Protein 4RUV (pdb70)

Organism: Staphylococcus aureus (strain NCTC 8325 / PS 47) (NCBI:txid93061)

Structure (mmCIF, N/CA/C/O backbone):
data_4RUV
#
_entry.id   4RUV
#
_cell.length_a   31.376
_cell.length_b   31.376
_cell.length_c   94.804
_cell.angle_alpha   90.00
_cell.angle_beta   90.00
_cell.angle_gamma   90.00
#
_symmetry.space_group_name_H-M   'P 41'
#
loop_
_entity.id
_entity.type
_entity.pdbx_description
1 polymer Thioredoxin
2 water water
#
loop_
_atom_site.group_PDB
_atom_site.id
_atom_site.type_symbol
_atom_site.label_atom_id
_atom_site.label_alt_id
_atom_site.label_comp_id
_atom_site.label_asym_id
_atom_site.label_entity_id
_atom_site.label_seq_id
_atom_site.pdbx_PDB_ins_code
_atom_site.Cartn_x
_atom_site.Cartn_y
_atom_site.Cartn_z
_atom_site.occupancy
_atom_site.B_iso_or_equiv
_atom_site.auth_seq_id
_atom_site.auth_comp_id
_atom_site.auth_asym_id
_atom_site.auth_atom_id
_atom_site.pdbx_PDB_model_num
ATOM 1 N N . MET A 1 9 ? 45.746 27.281 -9.242 1.00 29.26 1 MET A N 1
ATOM 2 C CA . MET A 1 9 ? 44.499 27.719 -8.564 1.00 26.12 1 MET A CA 1
ATOM 3 C C . MET A 1 9 ? 43.714 28.674 -9.472 1.00 25.44 1 MET A C 1
ATOM 4 O O . MET A 1 9 ? 44.097 29.837 -9.645 1.00 27.67 1 MET A O 1
ATOM 9 N N . GLN A 1 10 ? 42.600 28.207 -9.999 1.00 20.22 2 GLN A N 1
ATOM 10 C CA . GLN A 1 10 ? 41.742 29.038 -10.794 1.00 18.48 2 GLN A CA 1
ATOM 11 C C . GLN A 1 10 ? 40.929 30.017 -9.946 1.00 18.68 2 GLN A C 1
ATOM 12 O O . GLN A 1 10 ? 40.448 29.707 -8.845 1.00 15.59 2 GLN A O 1
ATOM 14 N N . SER A 1 11 ? 40.820 31.235 -10.459 1.00 16.14 3 SER A N 1
ATOM 15 C CA . SER A 1 11 ? 40.071 32.277 -9.827 1.00 16.89 3 SER A CA 1
ATOM 16 C C . SER A 1 11 ? 38.579 32.108 -10.075 1.00 15.72 3 SER A C 1
ATOM 17 O O . SER A 1 11 ? 38.159 31.871 -11.170 1.00 16.86 3 SER A O 1
ATOM 20 N N . ILE A 1 12 ? 37.785 32.146 -9.031 1.00 14.87 4 ILE A N 1
ATOM 21 C CA . ILE A 1 12 ? 36.321 32.150 -9.141 1.00 16.13 4 ILE A CA 1
ATOM 22 C C . ILE A 1 12 ? 35.843 33.622 -9.263 1.00 18.36 4 ILE A C 1
ATOM 23 O O . ILE A 1 12 ? 36.144 34.444 -8.387 1.00 17.37 4 ILE A O 1
ATOM 28 N N . LYS A 1 13 ? 35.096 33.986 -10.308 1.00 18.86 5 LYS A N 1
ATOM 29 C CA . LYS A 1 13 ? 34.782 35.407 -10.442 1.00 19.16 5 LYS A CA 1
ATOM 30 C C . LYS A 1 13 ? 33.325 35.751 -10.267 1.00 18.90 5 LYS A C 1
ATOM 31 O O . LYS A 1 13 ? 32.931 36.852 -10.620 1.00 20.59 5 LYS A O 1
ATOM 37 N N . SER A 1 14 ? 32.505 34.876 -9.700 1.00 15.97 6 SER A N 1
ATOM 38 C CA . SER A 1 14 ? 31.144 35.275 -9.435 1.00 16.87 6 SER A CA 1
ATOM 39 C C . SER A 1 14 ? 30.520 34.400 -8.369 1.00 15.18 6 SER A C 1
ATOM 40 O O . SER A 1 14 ? 31.038 33.365 -8.097 1.00 15.01 6 SER A O 1
ATOM 43 N N . ASN A 1 15 ? 29.410 34.830 -7.790 1.00 18.01 7 ASN A N 1
ATOM 44 C CA . ASN A 1 15 ? 28.648 34.004 -6.856 1.00 18.53 7 ASN A CA 1
ATOM 45 C C . ASN A 1 15 ? 28.139 32.728 -7.532 1.00 18.29 7 ASN A C 1
ATOM 46 O O . ASN A 1 15 ? 28.241 31.678 -6.954 1.00 17.12 7 ASN A O 1
ATOM 51 N N . GLU A 1 16 ? 27.597 32.802 -8.761 1.00 17.64 8 GLU A N 1
ATOM 52 C CA . GLU A 1 16 ? 27.139 31.595 -9.448 1.00 15.99 8 GLU A CA 1
ATOM 53 C C . GLU A 1 16 ? 28.250 30.594 -9.680 1.00 15.76 8 GLU A C 1
ATOM 54 O O . GLU A 1 16 ? 28.050 29.397 -9.558 1.00 16.33 8 GLU A O 1
ATOM 56 N N . SER A 1 17 ? 29.425 31.075 -10.059 1.00 15.05 9 SER A N 1
ATOM 57 C CA . SER A 1 17 ? 30.572 30.191 -10.269 1.00 14.40 9 SER A CA 1
ATOM 58 C C . SER A 1 17 ? 30.988 29.500 -8.949 1.00 14.21 9 SER A C 1
ATOM 59 O O . SER A 1 17 ? 31.220 28.259 -8.867 1.00 14.64 9 SER A O 1
ATOM 62 N N . PHE A 1 18 ? 31.028 30.273 -7.892 1.00 15.33 10 PHE A N 1
ATOM 63 C CA . PHE A 1 18 ? 31.260 29.693 -6.595 1.00 16.07 10 PHE A CA 1
ATOM 64 C C . PHE A 1 18 ? 30.305 28.527 -6.227 1.00 16.59 10 PHE A C 1
ATOM 65 O O . PHE A 1 18 ? 30.747 27.407 -5.928 1.00 15.30 10 PHE A O 1
ATOM 73 N N . LYS A 1 19 ? 29.005 28.796 -6.205 1.00 18.54 11 LYS A N 1
ATOM 74 C CA . LYS A 1 19 ? 27.971 27.712 -6.072 1.00 20.22 11 LYS A CA 1
ATOM 75 C C . LYS A 1 19 ? 28.220 26.490 -6.908 1.00 20.32 11 LYS A C 1
ATOM 76 O O . LYS A 1 19 ? 28.150 25.336 -6.442 1.00 22.56 11 LYS A O 1
ATOM 82 N N . SER A 1 20 ? 28.526 26.728 -8.177 1.00 19.11 12 SER A N 1
ATOM 83 C CA . SER A 1 20 ? 28.770 25.672 -9.102 1.00 17.14 12 SER A CA 1
ATOM 84 C C . SER A 1 20 ? 29.974 24.754 -8.765 1.00 17.99 12 SER A C 1
ATOM 85 O O . SER A 1 20 ? 29.886 23.531 -8.873 1.00 17.51 12 SER A O 1
ATOM 88 N N . VAL A 1 21 ? 31.116 25.300 -8.388 1.00 16.69 13 VAL A N 1
ATOM 89 C CA . VAL A 1 21 ? 32.233 24.432 -8.218 1.00 17.27 13 VAL A CA 1
ATOM 90 C C . VAL A 1 21 ? 32.169 23.774 -6.831 1.00 18.32 13 VAL A C 1
ATOM 91 O O . VAL A 1 21 ? 32.711 22.681 -6.655 1.00 16.94 13 VAL A O 1
ATOM 95 N N . ILE A 1 22 ? 31.562 24.439 -5.850 1.00 18.89 14 ILE A N 1
ATOM 96 C CA . ILE A 1 22 ? 31.447 23.802 -4.517 1.00 21.31 14 ILE A CA 1
ATOM 97 C C . ILE A 1 22 ? 30.452 22.634 -4.468 1.00 21.52 14 ILE A C 1
ATOM 98 O O . ILE A 1 22 ? 30.546 21.782 -3.570 1.00 21.15 14 ILE A O 1
ATOM 103 N N . ASN A 1 23 ? 29.509 22.570 -5.415 1.00 23.90 15 ASN A N 1
ATOM 104 C CA . ASN A 1 23 ? 28.604 21.423 -5.507 1.00 23.81 15 ASN A CA 1
ATOM 105 C C . ASN A 1 23 ? 29.217 20.298 -6.303 1.00 26.20 15 ASN A C 1
ATOM 106 O O . ASN A 1 23 ? 28.608 19.714 -7.201 1.00 27.07 15 ASN A O 1
ATOM 111 N N . SER A 1 24 ? 30.457 20.006 -5.970 1.00 28.26 16 SER A N 1
ATOM 112 C CA . SER A 1 24 ? 31.190 18.925 -6.570 1.00 29.55 16 SER A CA 1
ATOM 113 C C . SER A 1 24 ? 31.056 17.735 -5.639 1.00 30.28 16 SER A C 1
ATOM 114 O O . SER A 1 24 ? 31.132 17.864 -4.423 1.00 29.43 16 SER A O 1
ATOM 117 N N . ASP A 1 25 ? 30.843 16.572 -6.236 1.00 31.61 17 ASP A N 1
ATOM 118 C CA . ASP A 1 25 ? 30.939 15.301 -5.564 1.00 33.65 17 ASP A CA 1
ATOM 119 C C . ASP A 1 25 ? 32.302 15.051 -4.890 1.00 32.45 17 ASP A C 1
ATOM 120 O O . ASP A 1 25 ? 32.374 14.495 -3.792 1.00 31.88 17 ASP A O 1
ATOM 125 N N . THR A 1 26 ? 33.387 15.477 -5.546 1.00 28.91 18 THR A N 1
ATOM 126 C CA . THR A 1 26 ? 34.733 15.348 -5.006 1.00 27.68 18 THR A CA 1
ATOM 127 C C . THR A 1 26 ? 35.087 16.673 -4.321 1.00 24.00 18 THR A C 1
ATOM 128 O O . THR A 1 26 ? 34.672 17.722 -4.8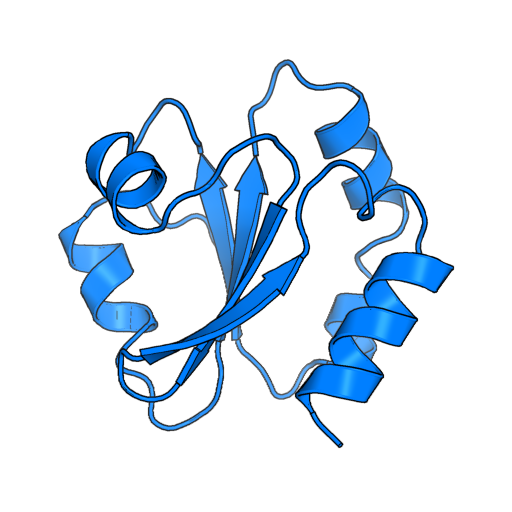10 1.00 23.53 18 THR A O 1
ATOM 132 N N . PRO A 1 27 ? 35.834 16.627 -3.194 1.00 19.71 19 PRO A N 1
ATOM 133 C CA . PRO A 1 27 ? 36.174 17.860 -2.481 1.00 17.62 19 PRO A CA 1
ATOM 134 C C . PRO A 1 27 ? 36.952 18.936 -3.285 1.00 15.94 19 PRO A C 1
ATOM 135 O O . PRO A 1 27 ? 37.721 18.674 -4.271 1.00 13.72 19 PRO A O 1
ATOM 139 N N . VAL A 1 28 ? 36.703 20.169 -2.861 1.00 15.07 20 VAL A N 1
ATOM 140 C CA . VAL A 1 28 ? 37.181 21.368 -3.491 1.00 14.74 20 VAL A CA 1
ATOM 141 C C . VAL A 1 28 ? 37.801 22.296 -2.415 1.00 13.20 20 VAL A C 1
ATOM 142 O O . VAL A 1 28 ? 37.230 22.451 -1.341 1.00 12.16 20 VAL A O 1
ATOM 146 N N . ILE A 1 29 ? 38.979 22.849 -2.706 1.00 12.16 21 ILE A N 1
ATOM 147 C CA . ILE A 1 29 ? 39.718 23.658 -1.769 1.00 11.63 21 ILE A CA 1
ATOM 148 C C . ILE A 1 29 ? 39.822 25.092 -2.269 1.00 12.13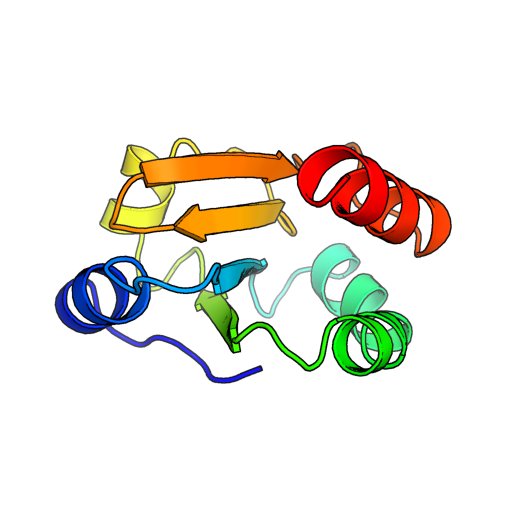 21 ILE A C 1
ATOM 149 O O . ILE A 1 29 ? 40.273 25.336 -3.379 1.00 12.47 21 ILE A O 1
ATOM 154 N N . VAL A 1 30 ? 39.357 26.046 -1.474 1.00 11.68 22 VAL A N 1
ATOM 155 C CA . VAL A 1 30 ? 39.298 27.452 -1.901 1.00 12.31 22 VAL A CA 1
ATOM 156 C C . VAL A 1 30 ? 40.082 28.321 -0.935 1.00 12.02 22 VAL A C 1
ATOM 157 O O . VAL A 1 30 ? 39.838 28.300 0.259 1.00 11.30 22 VAL A O 1
ATOM 161 N N . LYS A 1 31 ? 41.023 29.077 -1.493 1.00 12.90 23 LYS A N 1
ATOM 162 C CA . LYS A 1 31 ? 41.809 30.071 -0.839 1.00 12.64 23 LYS A CA 1
ATOM 163 C C . LYS A 1 31 ? 41.132 31.400 -0.952 1.00 13.81 23 LYS A C 1
ATOM 164 O O . LYS A 1 31 ? 40.861 31.865 -2.061 1.00 14.45 23 LYS A O 1
ATOM 170 N N . PHE A 1 32 ? 40.805 32.008 0.188 1.00 14.03 24 PHE A N 1
ATOM 171 C CA . PHE A 1 32 ? 40.256 33.379 0.141 1.00 14.33 24 PHE A CA 1
ATOM 172 C C . PHE A 1 32 ? 41.434 34.321 0.366 1.00 14.17 24 PHE A C 1
ATOM 173 O O . PHE A 1 32 ? 42.160 34.138 1.311 1.00 14.28 24 PHE A O 1
ATOM 181 N N . GLU A 1 33 ? 41.574 35.336 -0.486 1.00 15.03 25 GLU A N 1
ATOM 182 C CA . GLU A 1 33 ? 42.726 36.187 -0.456 1.00 16.02 25 GLU A CA 1
ATOM 183 C C . GLU A 1 33 ? 42.457 37.597 -0.975 1.00 16.48 25 GLU A C 1
ATOM 184 O O . GLU A 1 33 ? 41.371 37.916 -1.430 1.00 16.65 25 GLU A O 1
ATOM 190 N N . ALA A 1 34 ? 43.472 38.433 -0.893 1.00 18.09 26 ALA A N 1
ATOM 191 C CA . ALA A 1 34 ? 43.415 39.750 -1.540 1.00 17.82 26 ALA A CA 1
ATOM 192 C C . ALA A 1 34 ? 44.818 40.153 -1.974 1.00 18.12 26 ALA A C 1
ATOM 193 O O . ALA A 1 34 ? 45.806 39.724 -1.366 1.00 15.20 26 ALA A O 1
ATOM 195 N N . GLY A 1 35 ? 44.884 40.909 -3.067 1.00 18.44 27 GLY A N 1
ATOM 196 C CA . GLY A 1 35 ? 46.163 41.310 -3.680 1.00 19.58 27 GLY A CA 1
ATOM 197 C C . GLY A 1 35 ? 47.094 42.141 -2.833 1.00 20.75 27 GLY A C 1
ATOM 198 O O . GLY A 1 35 ? 48.316 42.039 -2.990 1.00 21.86 27 GLY A O 1
ATOM 199 N N . TRP A 1 36 ? 46.560 42.902 -1.867 1.00 20.73 28 TRP A N 1
ATOM 200 C CA . TRP A 1 36 ? 47.421 43.784 -1.034 1.00 19.65 28 TRP A CA 1
ATOM 201 C C . TRP A 1 36 ? 48.146 42.996 0.084 1.00 18.97 28 TRP A C 1
ATOM 202 O O . TRP A 1 36 ? 49.151 43.467 0.658 1.00 17.15 28 TRP A O 1
ATOM 213 N N . CYS A 1 37 ? 47.647 41.796 0.375 1.00 17.01 29 CYS A N 1
ATOM 214 C CA . CYS A 1 37 ? 48.001 41.127 1.615 1.00 16.31 29 CYS A CA 1
ATOM 215 C C . CYS A 1 37 ? 49.318 40.372 1.601 1.00 17.47 29 CYS A C 1
ATOM 216 O O . CYS A 1 37 ? 49.467 39.356 0.891 1.00 19.06 29 CYS A O 1
ATOM 219 N N . PRO A 1 38 ? 50.274 40.816 2.426 1.00 18.92 30 PRO A N 1
ATOM 220 C CA . PRO A 1 38 ? 51.562 40.141 2.428 1.00 19.48 30 PRO A CA 1
ATOM 221 C C . PRO A 1 38 ? 51.459 38.706 3.000 1.00 20.04 30 PRO A C 1
ATOM 222 O O . PRO A 1 38 ? 52.318 37.914 2.678 1.00 18.21 30 PRO A O 1
ATOM 226 N N . ASP A 1 39 ? 50.460 38.384 3.853 1.00 17.36 31 ASP A N 1
ATOM 227 C CA . ASP A 1 39 ? 50.290 36.994 4.278 1.00 18.40 31 ASP A CA 1
ATOM 228 C C . ASP A 1 39 ? 49.766 36.133 3.121 1.00 17.03 31 ASP A C 1
ATOM 229 O O . ASP A 1 39 ? 50.206 35.012 2.945 1.00 16.00 31 ASP A O 1
ATOM 234 N N . CYS A 1 40 ? 48.808 36.642 2.355 1.00 15.92 32 CYS A N 1
ATOM 235 C CA . CYS A 1 40 ? 48.353 35.976 1.120 1.00 14.03 32 CYS A CA 1
ATOM 236 C C . CYS A 1 40 ? 49.482 35.748 0.123 1.00 14.84 32 CYS A C 1
ATOM 237 O O . CYS A 1 40 ? 49.610 34.681 -0.458 1.00 13.44 32 CYS A O 1
ATOM 240 N N . ARG A 1 41 ? 50.304 36.749 -0.095 1.00 15.45 33 ARG A N 1
ATOM 241 C CA . ARG A 1 41 ? 51.538 36.604 -0.915 1.00 17.41 33 ARG A CA 1
ATOM 242 C C . ARG A 1 41 ? 52.508 35.530 -0.353 1.00 17.27 33 ARG A C 1
ATOM 243 O O . ARG A 1 41 ? 53.033 34.671 -1.089 1.00 15.92 33 ARG A O 1
ATOM 246 N N . ALA A 1 42 ? 52.702 35.528 0.971 1.00 17.17 34 ALA A N 1
ATOM 247 C CA . ALA A 1 42 ? 53.584 34.520 1.616 1.00 16.08 34 ALA A CA 1
ATOM 248 C C . ALA A 1 42 ? 53.135 33.106 1.263 1.00 15.74 34 ALA A C 1
ATOM 249 O O . ALA A 1 42 ? 53.944 32.281 0.804 1.00 16.45 34 ALA A O 1
ATOM 251 N N . MET A 1 43 ? 51.828 32.855 1.434 1.00 15.18 35 MET A N 1
ATOM 252 C CA . MET A 1 43 ? 51.276 31.551 1.250 1.00 15.82 35 MET A CA 1
ATOM 253 C C . MET A 1 43 ? 51.588 31.082 -0.157 1.00 16.26 35 MET A C 1
ATOM 254 O O . MET A 1 43 ? 51.798 29.918 -0.397 1.00 15.82 35 MET A O 1
ATOM 259 N N . ASP A 1 44 ? 51.587 31.991 -1.109 1.00 18.73 36 ASP A N 1
ATOM 260 C CA . ASP A 1 44 ? 51.801 31.571 -2.509 1.00 19.70 36 ASP A CA 1
ATOM 261 C C . ASP A 1 44 ? 53.215 31.137 -2.746 1.00 19.02 36 ASP A C 1
ATOM 262 O O . ASP A 1 44 ? 53.458 30.374 -3.649 1.00 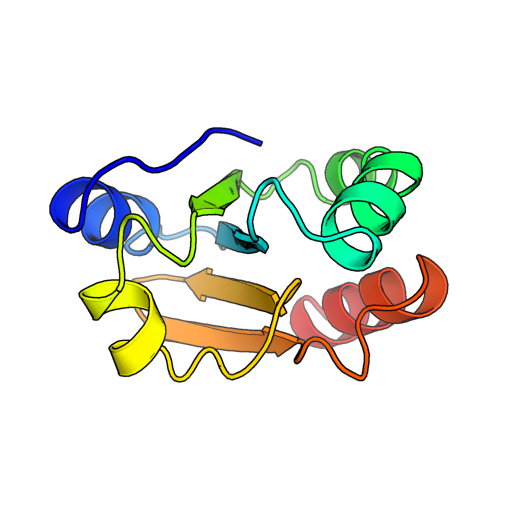21.13 36 ASP A O 1
ATOM 267 N N . LEU A 1 45 ? 54.152 31.573 -1.919 1.00 18.35 37 LEU A N 1
ATOM 268 C CA . LEU A 1 45 ? 55.523 31.076 -2.064 1.00 18.60 37 LEU A CA 1
ATOM 269 C C . LEU A 1 45 ? 55.679 29.623 -1.646 1.00 18.68 37 LEU A C 1
ATOM 270 O O . LEU A 1 45 ? 56.685 29.000 -1.976 1.00 22.41 37 LEU A O 1
ATOM 275 N N . TRP A 1 46 ? 54.784 29.091 -0.831 1.00 15.73 38 TRP A N 1
ATOM 276 C CA . TRP A 1 46 ? 54.995 27.718 -0.393 1.00 16.28 38 TRP A CA 1
ATOM 277 C C . TRP A 1 46 ? 53.859 26.799 -0.664 1.00 16.94 38 TRP A C 1
ATOM 278 O O . TRP A 1 46 ? 53.987 25.620 -0.345 1.00 16.75 38 TRP A O 1
ATOM 289 N N . ILE A 1 47 ? 52.754 27.288 -1.261 1.00 16.75 39 ILE A N 1
ATOM 290 C CA . ILE A 1 47 ? 51.560 26.437 -1.358 1.00 16.72 39 ILE A CA 1
ATOM 291 C C . ILE A 1 47 ? 51.618 25.441 -2.497 1.00 16.37 39 ILE A C 1
ATOM 292 O O . ILE A 1 47 ? 50.955 24.425 -2.417 1.00 16.14 39 ILE A O 1
ATOM 297 N N . ASP A 1 48 ? 52.427 25.696 -3.532 1.00 16.28 40 ASP A N 1
ATOM 298 C CA A ASP A 1 48 ? 52.378 24.881 -4.763 0.50 16.00 40 ASP A CA 1
ATOM 299 C CA B ASP A 1 48 ? 52.447 24.919 -4.759 0.50 17.84 40 ASP A CA 1
ATOM 300 C C . ASP A 1 48 ? 52.704 23.406 -4.526 1.00 16.84 40 ASP A C 1
ATOM 301 O O . ASP A 1 48 ? 52.066 22.565 -5.090 1.00 16.35 40 ASP A O 1
ATOM 310 N N . PRO A 1 49 ? 53.668 23.077 -3.676 1.00 18.11 41 PRO A N 1
ATOM 311 C CA . PRO A 1 49 ? 53.853 21.634 -3.440 1.00 17.49 41 PRO A CA 1
ATOM 312 C C . PRO A 1 49 ? 52.692 20.946 -2.762 1.00 15.71 41 PRO A C 1
ATOM 313 O O . PRO A 1 49 ? 52.508 19.725 -2.920 1.00 16.34 41 PRO A O 1
ATOM 317 N N . ILE A 1 50 ? 51.958 21.695 -1.951 1.00 15.11 42 ILE A N 1
ATOM 318 C CA . ILE A 1 50 ? 50.817 21.168 -1.180 1.00 14.74 42 ILE A CA 1
ATOM 319 C C . ILE A 1 50 ? 49.716 20.950 -2.182 1.00 14.75 42 ILE A C 1
ATOM 320 O O . ILE A 1 50 ? 49.081 19.926 -2.229 1.00 14.29 42 ILE A O 1
ATOM 325 N N . VAL A 1 51 ? 49.529 21.904 -3.070 1.00 15.37 43 VAL A N 1
ATOM 326 C CA . VAL A 1 51 ? 48.560 21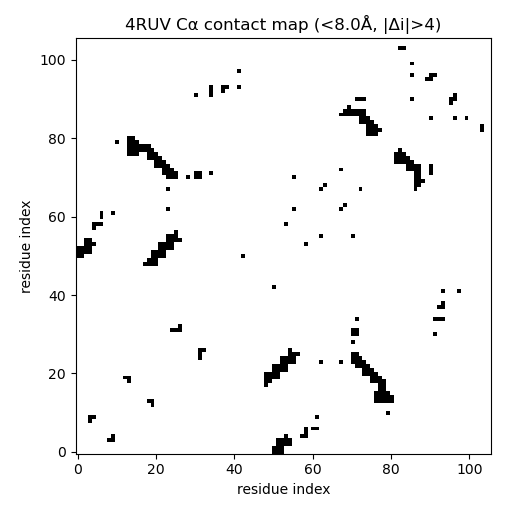.713 -4.155 1.00 15.95 43 VAL A CA 1
ATOM 327 C C . VAL A 1 51 ? 48.877 20.455 -4.924 1.00 16.45 43 VAL A C 1
ATOM 328 O O . VAL A 1 51 ? 47.984 19.722 -5.287 1.00 15.39 43 VAL A O 1
ATOM 332 N N . GLU A 1 52 ? 50.157 20.191 -5.177 1.00 18.14 44 GLU A N 1
ATOM 333 C CA . GLU A 1 52 ? 50.538 19.018 -5.996 1.00 18.39 44 GLU A CA 1
ATOM 334 C C . GLU A 1 52 ? 50.255 17.693 -5.241 1.00 18.59 44 GLU A C 1
ATOM 335 O O . GLU A 1 52 ? 49.654 16.757 -5.793 1.00 18.68 44 GLU A O 1
ATOM 341 N N . GLN A 1 53 ? 50.634 17.629 -3.973 1.00 17.00 45 GLN A N 1
ATOM 342 C CA . GLN A 1 53 ? 50.298 16.490 -3.182 1.00 17.03 45 GLN A CA 1
ATOM 343 C C . GLN A 1 53 ? 48.766 16.262 -3.157 1.00 15.94 45 GLN A C 1
ATOM 344 O O . GLN A 1 53 ? 48.296 15.147 -3.213 1.00 14.92 45 GLN A O 1
ATOM 350 N N . TYR A 1 54 ? 48.007 17.343 -3.087 1.00 15.03 46 TYR A N 1
ATOM 351 C CA . TYR A 1 54 ? 46.544 17.308 -3.069 1.00 16.65 46 TYR A CA 1
ATOM 352 C C . TYR A 1 54 ? 45.897 17.546 -4.427 1.00 18.20 46 TYR A C 1
ATOM 353 O O . TYR A 1 54 ? 44.805 18.071 -4.526 1.00 20.17 46 TYR A O 1
ATOM 362 N N . ASN A 1 55 ? 46.575 17.041 -5.444 1.00 19.34 47 ASN A N 1
ATOM 363 C CA . ASN A 1 55 ? 46.209 17.107 -6.851 1.00 21.77 47 ASN A CA 1
ATOM 364 C C . ASN A 1 55 ? 44.903 16.590 -7.292 1.00 20.72 47 ASN A C 1
ATOM 365 O O . ASN A 1 55 ? 44.378 16.971 -8.340 1.00 19.90 47 ASN A O 1
ATOM 370 N N . ASP A 1 56 ? 44.441 15.617 -6.555 1.00 21.31 48 ASP A N 1
ATOM 371 C CA . ASP A 1 56 ? 43.200 14.979 -6.861 1.00 22.05 48 ASP A CA 1
ATOM 372 C C . ASP A 1 56 ? 42.012 15.889 -6.589 1.00 21.33 48 ASP A C 1
ATOM 373 O O . ASP A 1 56 ? 40.907 15.618 -7.088 1.00 24.22 48 ASP A O 1
ATOM 378 N N . TYR A 1 57 ? 42.227 16.941 -5.820 1.00 17.64 49 TYR A N 1
ATOM 379 C CA . TYR A 1 57 ? 41.214 17.912 -5.483 1.00 18.17 49 TYR A CA 1
ATOM 380 C C . TYR A 1 57 ? 41.377 19.185 -6.311 1.00 16.85 49 TYR A C 1
ATOM 381 O O . TYR A 1 57 ? 42.482 19.594 -6.664 1.00 15.55 49 TYR A O 1
ATOM 390 N N . GLN A 1 58 ? 40.252 19.790 -6.607 1.00 15.34 50 GLN A N 1
ATOM 391 C CA . GLN A 1 58 ? 40.212 21.054 -7.296 1.00 15.44 50 GLN A CA 1
ATOM 392 C C . GLN A 1 58 ? 40.541 22.235 -6.358 1.00 14.17 50 GLN A C 1
ATOM 393 O O . GLN A 1 58 ? 39.890 22.419 -5.326 1.00 14.21 50 GLN A O 1
ATOM 396 N N . TRP A 1 59 ? 41.456 23.094 -6.774 1.00 13.10 51 TRP A N 1
ATOM 397 C CA . TRP A 1 59 ? 41.807 24.268 -6.002 1.00 12.61 51 TRP A CA 1
ATOM 398 C C . TRP A 1 59 ? 41.414 25.517 -6.736 1.00 12.98 51 TRP A C 1
ATOM 399 O O . TRP A 1 59 ? 41.652 25.667 -7.969 1.00 11.18 51 TRP A O 1
ATOM 410 N N . TYR A 1 60 ? 40.845 26.427 -5.965 1.00 12.84 52 TYR A N 1
ATOM 411 C CA . TYR A 1 60 ? 40.399 27.728 -6.487 1.00 12.68 52 TYR A CA 1
ATOM 412 C C . TYR A 1 60 ? 40.817 28.842 -5.613 1.00 11.86 52 TYR A C 1
ATOM 413 O O . TYR A 1 60 ? 41.166 28.633 -4.457 1.00 11.35 52 TYR A O 1
ATOM 422 N N . THR A 1 61 ? 40.739 30.071 -6.123 1.00 12.19 53 THR A N 1
ATOM 423 C CA . THR A 1 61 ? 40.894 31.260 -5.272 1.00 14.58 53 THR A CA 1
ATOM 424 C C . THR A 1 61 ? 39.642 32.118 -5.360 1.00 14.54 53 THR A C 1
ATOM 425 O O . THR A 1 61 ? 38.971 32.199 -6.437 1.00 13.48 53 THR A O 1
ATOM 429 N N . VAL A 1 62 ? 39.346 32.795 -4.251 1.00 15.09 54 VAL A N 1
ATOM 430 C CA . VAL A 1 62 ? 38.316 33.832 -4.243 1.00 14.56 54 VAL A CA 1
ATOM 431 C C . VAL A 1 62 ? 38.931 35.147 -3.735 1.00 15.73 54 VAL A C 1
ATOM 432 O O . VAL A 1 62 ? 39.556 35.185 -2.693 1.00 15.69 54 VAL A O 1
ATOM 436 N N . ASN A 1 63 ? 38.755 36.228 -4.481 1.00 14.50 55 ASN A N 1
ATOM 437 C CA . ASN A 1 63 ? 39.121 37.527 -3.972 1.00 15.84 55 ASN A CA 1
ATOM 438 C C . ASN A 1 63 ? 38.069 38.022 -3.005 1.00 15.64 55 ASN A C 1
ATOM 439 O O . ASN A 1 63 ? 36.860 38.170 -3.344 1.00 15.62 55 ASN A O 1
ATOM 444 N N . ARG A 1 64 ? 38.524 38.237 -1.785 1.00 16.07 56 ARG A N 1
ATOM 445 C CA . ARG A 1 64 ? 37.667 38.573 -0.660 1.00 19.14 56 ARG A CA 1
ATOM 446 C C . ARG A 1 64 ? 36.849 39.845 -0.869 1.00 19.04 56 ARG A C 1
ATOM 447 O O . ARG A 1 64 ? 35.693 39.934 -0.414 1.00 18.76 56 ARG A O 1
ATOM 455 N N . ASP A 1 65 ? 37.439 40.833 -1.552 1.00 18.49 57 ASP A N 1
ATOM 456 C CA . ASP A 1 65 ? 36.708 42.100 -1.855 1.00 19.82 57 ASP A CA 1
ATOM 457 C C . ASP A 1 65 ? 35.745 42.061 -3.059 1.00 20.56 57 ASP A C 1
ATOM 458 O O . ASP A 1 65 ? 34.771 42.771 -3.108 1.00 21.78 57 ASP A O 1
ATOM 463 N N . GLU A 1 66 ? 35.982 41.106 -3.939 1.00 21.15 58 GLU A N 1
ATOM 464 C CA . GLU A 1 66 ? 35.238 40.863 -5.146 1.00 21.55 58 GLU A CA 1
ATOM 465 C C . GLU A 1 66 ? 33.946 40.059 -4.903 1.00 21.57 58 GLU A C 1
ATOM 466 O O . GLU A 1 66 ? 32.921 40.356 -5.485 1.00 19.48 58 GLU A O 1
ATOM 472 N N . LEU A 1 67 ? 33.980 39.055 -4.026 1.00 17.79 59 LEU A N 1
ATOM 473 C CA . LEU A 1 67 ? 32.771 38.298 -3.696 1.00 18.55 59 LEU A CA 1
ATOM 474 C C . LEU A 1 67 ? 32.435 38.388 -2.225 1.00 18.55 59 LEU A C 1
ATOM 475 O O . LEU A 1 67 ? 32.475 37.395 -1.515 1.00 14.54 59 LEU A O 1
ATOM 480 N N . GLU A 1 68 ? 32.074 39.582 -1.756 1.00 20.63 60 GLU A N 1
ATOM 481 C CA . GLU A 1 68 ? 31.765 39.733 -0.336 1.00 22.12 60 GLU A CA 1
ATOM 482 C C . GLU A 1 68 ? 30.656 38.835 0.174 1.00 22.59 60 GLU A C 1
ATOM 483 O O . GLU A 1 68 ? 30.719 38.405 1.336 1.00 20.18 60 GLU A O 1
ATOM 489 N N . ASP A 1 69 ? 29.612 38.644 -0.639 1.00 22.97 61 ASP A N 1
ATOM 490 C CA . ASP A 1 69 ? 28.464 37.818 -0.274 1.00 24.81 61 ASP A CA 1
ATOM 491 C C . ASP A 1 69 ? 28.940 36.424 0.102 1.00 21.10 61 ASP A C 1
ATOM 492 O O . ASP A 1 69 ? 28.534 35.891 1.089 1.00 22.18 61 ASP A O 1
ATOM 497 N N . VAL A 1 70 ? 29.756 35.831 -0.749 1.00 19.01 62 VAL A N 1
ATOM 498 C CA . VAL A 1 70 ? 30.380 34.525 -0.478 1.00 18.13 62 VAL A CA 1
ATOM 499 C C . VAL A 1 70 ? 31.197 34.546 0.843 1.00 18.14 62 VAL A C 1
ATOM 500 O O . VAL A 1 70 ? 31.186 33.580 1.638 1.00 16.81 62 VAL A O 1
ATOM 504 N N . VAL A 1 71 ? 31.981 35.607 1.004 1.00 18.24 63 VAL A N 1
ATOM 505 C CA . VAL A 1 71 ? 32.920 35.750 2.117 1.00 17.68 63 VAL A CA 1
ATOM 506 C C . VAL A 1 71 ? 32.077 35.741 3.375 1.00 18.54 63 VAL A C 1
ATOM 507 O O . VAL A 1 71 ? 32.359 34.985 4.304 1.00 17.31 63 VAL A O 1
ATOM 511 N N . VAL A 1 72 ? 31.010 36.543 3.408 1.00 17.33 64 VAL A N 1
ATOM 512 C CA . VAL A 1 72 ? 30.359 36.741 4.685 1.00 18.42 64 VAL A CA 1
ATOM 513 C C . VAL A 1 72 ? 29.526 35.506 5.038 1.00 16.87 64 VAL A C 1
ATOM 514 O O . VAL A 1 72 ? 29.515 35.052 6.180 1.00 14.40 64 VAL A O 1
ATOM 518 N N . GLU A 1 73 ? 28.908 34.925 4.0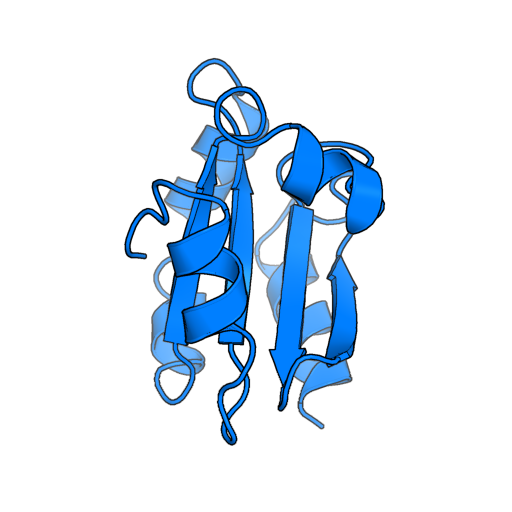25 1.00 18.08 65 GLU A N 1
ATOM 519 C CA . GLU A 1 73 ? 28.079 33.792 4.236 1.00 19.76 65 GLU A CA 1
ATOM 520 C C . GLU A 1 73 ? 28.859 32.499 4.535 1.00 18.82 65 GLU A C 1
ATOM 521 O O . GLU A 1 73 ? 28.343 31.566 5.172 1.00 18.57 65 GLU A O 1
ATOM 527 N N . ASN A 1 74 ? 30.087 32.421 4.060 1.00 17.88 66 ASN A N 1
ATOM 528 C CA . ASN A 1 74 ? 30.942 31.322 4.447 1.00 17.23 66 ASN A CA 1
ATOM 529 C C . ASN A 1 74 ? 31.751 31.633 5.690 1.00 15.02 66 ASN A C 1
ATOM 530 O O . ASN A 1 74 ? 32.579 30.823 6.051 1.00 13.60 66 ASN A O 1
ATOM 535 N N . GLU A 1 75 ? 31.492 32.779 6.340 1.00 14.19 67 GLU A N 1
ATOM 536 C CA . GLU A 1 75 ? 32.093 33.097 7.663 1.00 14.66 67 GLU A CA 1
ATOM 537 C C . GLU A 1 75 ? 33.624 33.158 7.607 1.00 13.90 67 GLU A C 1
ATOM 538 O O . GLU A 1 75 ? 34.312 32.686 8.503 1.00 13.79 67 GLU A O 1
ATOM 544 N N . VAL A 1 76 ? 34.099 33.722 6.490 1.00 13.86 68 VAL A N 1
ATOM 545 C CA . VAL A 1 76 ? 35.521 33.967 6.241 1.00 13.45 68 VAL A CA 1
ATOM 546 C C . VAL A 1 76 ? 35.939 35.202 7.028 1.00 15.01 68 VAL A C 1
ATOM 547 O O . VAL A 1 76 ? 35.510 36.355 6.713 1.00 15.32 68 VAL A O 1
ATOM 551 N N . MET A 1 77 ? 36.765 34.983 8.046 1.00 15.15 69 MET A N 1
ATOM 552 C CA . MET A 1 77 ? 36.989 36.046 9.0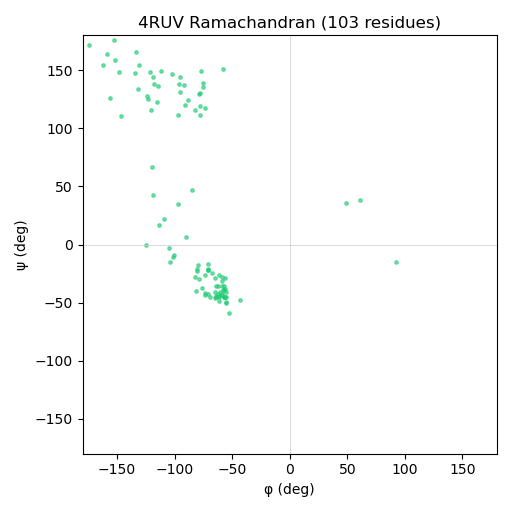27 1.00 17.16 69 MET A CA 1
ATOM 553 C C . MET A 1 77 ? 38.333 36.772 8.929 1.00 16.05 69 MET A C 1
ATOM 554 O O . MET A 1 77 ? 38.590 37.741 9.667 1.00 18.18 69 MET A O 1
ATOM 559 N N . GLY A 1 78 ? 39.161 36.331 8.017 1.00 14.49 70 GLY A N 1
ATOM 560 C CA . GLY A 1 78 ? 40.481 36.917 7.806 1.00 13.59 70 GLY A CA 1
ATOM 561 C C . GLY A 1 78 ? 41.030 36.207 6.584 1.00 13.51 70 GLY A C 1
ATOM 562 O O . GLY A 1 78 ? 40.389 35.314 6.072 1.00 12.83 70 GLY A O 1
ATOM 563 N N . ILE A 1 79 ? 42.163 36.674 6.073 1.00 14.23 71 ILE A N 1
ATOM 564 C CA . ILE A 1 79 ? 42.808 36.153 4.897 1.00 13.61 71 ILE A CA 1
ATOM 565 C C . ILE A 1 79 ? 44.320 35.999 5.161 1.00 13.31 71 ILE A C 1
ATOM 566 O O . ILE A 1 79 ? 44.895 36.778 5.910 1.00 13.49 71 ILE A O 1
ATOM 571 N N . PRO A 1 80 ? 44.962 34.998 4.552 1.00 12.48 72 PRO A N 1
ATOM 572 C CA . PRO A 1 80 ? 44.326 33.956 3.700 1.00 11.86 72 PRO A CA 1
ATOM 573 C C . PRO A 1 80 ? 43.589 32.933 4.560 1.00 11.79 72 PRO A C 1
ATOM 574 O O . PRO A 1 80 ? 44.097 32.531 5.574 1.00 11.57 72 PRO A O 1
ATOM 578 N N . SER A 1 81 ? 42.378 32.549 4.181 1.00 12.61 73 SER A N 1
ATOM 579 C CA . SER A 1 81 ? 41.712 31.393 4.765 1.00 12.49 73 SER A CA 1
ATOM 580 C C . SER A 1 81 ? 41.593 30.264 3.706 1.00 13.23 73 SER A C 1
ATOM 581 O O . SER A 1 81 ? 41.454 30.561 2.529 1.00 13.68 73 SER A O 1
ATOM 584 N N . LEU A 1 82 ? 41.610 28.996 4.125 1.00 12.55 74 LEU A N 1
ATOM 585 C CA . LEU A 1 82 ? 41.457 27.840 3.240 1.00 13.00 74 LEU A CA 1
ATOM 586 C C . LEU A 1 82 ? 40.223 27.033 3.684 1.00 12.31 74 LEU A C 1
ATOM 587 O O . LEU A 1 82 ? 40.183 26.553 4.814 1.00 12.65 74 LEU A O 1
ATOM 592 N N . LEU A 1 83 ? 39.200 26.954 2.824 1.00 11.56 75 LEU A N 1
ATOM 593 C CA . LEU A 1 83 ? 37.959 26.251 3.130 1.00 12.44 75 LEU A CA 1
ATOM 594 C C . LEU A 1 83 ? 37.790 25.125 2.122 1.00 13.12 75 LEU A C 1
ATOM 595 O O . LEU A 1 83 ? 38.258 25.214 0.951 1.00 14.35 75 LEU A O 1
ATOM 600 N N . VAL A 1 84 ? 37.246 24.030 2.623 1.00 12.40 76 VAL A N 1
ATOM 601 C CA . VAL A 1 84 ? 37.114 22.810 1.834 1.00 11.49 76 VAL A CA 1
ATOM 602 C C . VAL A 1 84 ? 35.631 22.523 1.735 1.00 11.94 76 VAL A C 1
ATOM 603 O O . VAL A 1 84 ? 34.929 22.668 2.721 1.00 12.83 76 VAL A O 1
ATOM 607 N N . PHE A 1 85 ? 35.159 22.121 0.546 1.00 11.67 77 PHE A N 1
ATOM 608 C CA . PHE A 1 85 ? 33.730 21.887 0.292 1.00 11.99 77 PHE A CA 1
ATOM 609 C C . PHE A 1 85 ? 33.550 20.525 -0.385 1.00 14.07 77 PHE A C 1
ATOM 610 O O . PHE A 1 85 ? 34.430 20.075 -1.101 1.00 12.01 77 PHE A O 1
ATOM 618 N N . LYS A 1 86 ? 32.378 19.931 -0.224 1.00 15.08 78 LYS A N 1
ATOM 619 C CA . LYS A 1 86 ? 32.034 18.655 -0.902 1.00 16.84 78 LYS A CA 1
ATOM 620 C C . LYS A 1 86 ? 30.552 18.652 -0.953 1.00 16.69 78 LYS A C 1
ATOM 621 O O . LYS A 1 86 ? 29.923 18.825 0.094 1.00 14.27 78 LYS A O 1
ATOM 627 N N . ASN A 1 87 ? 29.986 18.471 -2.145 1.00 17.44 79 ASN A N 1
ATOM 628 C CA . ASN A 1 87 ? 28.524 18.479 -2.333 1.00 19.16 79 ASN A CA 1
ATOM 629 C C . ASN A 1 87 ? 27.802 19.637 -1.718 1.00 18.73 79 ASN A C 1
ATOM 630 O O . ASN A 1 87 ? 26.713 19.493 -1.167 1.00 18.19 79 ASN A O 1
ATOM 635 N N . GLY A 1 88 ? 28.465 20.784 -1.768 1.00 19.36 80 GLY A N 1
ATOM 636 C CA . GLY A 1 88 ? 27.866 22.024 -1.368 1.00 17.52 80 GLY A CA 1
ATOM 637 C C . GLY A 1 88 ? 28.103 22.360 0.059 1.00 17.16 80 GLY A C 1
ATOM 638 O O . GLY A 1 88 ? 27.866 23.471 0.418 1.00 19.64 80 GLY A O 1
ATOM 639 N N . ASP A 1 89 ? 28.547 21.398 0.867 1.00 16.61 81 ASP A N 1
ATOM 640 C CA . ASP A 1 89 ? 28.742 21.569 2.333 1.00 17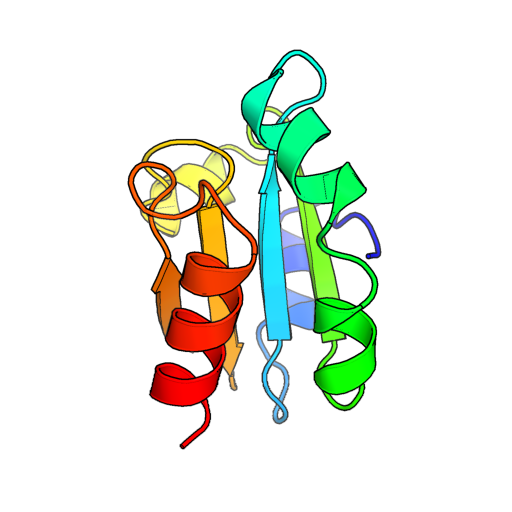.16 81 ASP A CA 1
ATOM 641 C C . ASP A 1 89 ? 30.178 22.019 2.570 1.00 16.04 81 ASP A C 1
ATOM 642 O O . ASP A 1 89 ? 31.105 21.468 1.968 1.00 16.33 81 ASP A O 1
ATOM 647 N N . LYS A 1 90 ? 30.370 22.979 3.459 1.00 16.07 82 LYS A N 1
ATOM 648 C CA . LYS A 1 90 ? 31.666 23.330 3.970 1.00 15.45 82 LYS A CA 1
ATOM 649 C C . LYS A 1 90 ? 32.090 22.237 4.926 1.00 16.29 82 LYS A C 1
ATOM 650 O O . LYS A 1 90 ? 31.446 22.024 5.949 1.00 17.77 82 LYS A O 1
ATOM 656 N N . ILE A 1 91 ? 33.168 21.562 4.617 1.00 14.64 83 ILE A N 1
ATOM 657 C CA . ILE A 1 91 ? 33.628 20.479 5.458 1.00 15.78 83 ILE A CA 1
ATOM 658 C C . ILE A 1 91 ? 34.831 20.786 6.328 1.00 15.19 83 ILE A C 1
ATOM 659 O O . ILE A 1 91 ? 35.054 20.069 7.291 1.00 14.55 83 ILE A O 1
ATOM 664 N N . ALA A 1 92 ? 35.562 21.872 6.070 1.00 14.07 84 ALA A N 1
ATOM 665 C CA . ALA A 1 92 ? 36.698 22.269 6.904 1.00 13.09 84 ALA A CA 1
ATOM 666 C C . ALA A 1 92 ? 36.961 23.727 6.570 1.00 13.80 84 ALA A C 1
ATOM 667 O O . ALA A 1 92 ? 36.600 24.213 5.474 1.00 13.42 84 ALA A O 1
ATOM 669 N N . HIS A 1 93 ? 37.550 24.414 7.532 1.00 13.58 85 HIS A N 1
ATOM 670 C CA . HIS A 1 93 ? 37.799 25.865 7.504 1.00 12.05 85 HIS A CA 1
ATOM 671 C C . HIS A 1 93 ? 39.088 26.131 8.245 1.00 11.66 85 HIS A C 1
ATOM 672 O O . HIS A 1 93 ? 39.155 25.887 9.475 1.00 10.60 85 HIS A O 1
ATOM 679 N N . LEU 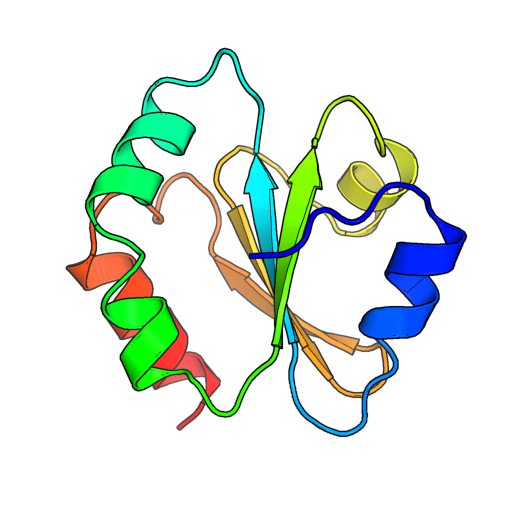A 1 94 ? 40.129 26.531 7.498 1.00 10.90 86 LEU A N 1
ATOM 680 C CA . LEU A 1 94 ? 41.398 26.928 8.095 1.00 12.01 86 LEU A CA 1
ATOM 681 C C . LEU A 1 94 ? 41.381 28.451 8.193 1.00 12.58 86 LEU A C 1
ATOM 682 O O . LEU A 1 94 ? 41.316 29.172 7.207 1.00 11.45 86 LEU A O 1
ATOM 687 N N . HIS A 1 95 ? 41.317 28.937 9.407 1.00 13.33 87 HIS A N 1
ATOM 688 C CA . HIS A 1 95 ? 41.251 30.391 9.631 1.00 14.00 87 HIS A CA 1
ATOM 689 C C . HIS A 1 95 ? 42.629 30.968 9.442 1.00 12.79 87 HIS A C 1
ATOM 690 O O . HIS A 1 95 ? 43.600 30.313 9.720 1.00 12.30 87 HIS A O 1
ATOM 697 N N . SER A 1 96 ? 42.719 32.218 8.977 1.00 13.23 88 SER A N 1
ATOM 698 C CA . SER A 1 96 ? 43.989 32.829 8.604 1.00 13.76 88 SER A CA 1
ATOM 699 C C . SER A 1 96 ? 45.037 32.914 9.705 1.00 15.19 88 SER A C 1
ATOM 700 O O . SER A 1 96 ? 46.251 32.885 9.423 1.00 15.19 88 SER A O 1
ATOM 703 N N . ALA A 1 97 ? 44.575 33.063 10.948 1.00 15.47 89 ALA A N 1
ATOM 704 C CA . ALA A 1 97 ? 45.469 33.100 12.074 1.00 15.17 89 ALA A CA 1
ATOM 705 C C . ALA A 1 97 ? 46.321 31.828 12.196 1.00 15.46 89 ALA A C 1
ATOM 706 O O . ALA A 1 97 ? 47.414 31.884 12.783 1.00 15.30 89 ALA A O 1
ATOM 708 N N . ASN A 1 98 ? 45.804 30.699 11.704 1.00 15.79 90 ASN A N 1
ATOM 709 C CA . ASN A 1 98 ? 46.505 29.405 11.708 1.00 16.93 90 ASN A CA 1
ATOM 710 C C . ASN A 1 98 ? 46.967 28.922 10.347 1.00 17.08 90 ASN A C 1
ATOM 711 O O . ASN A 1 98 ? 47.247 27.733 10.196 1.00 18.18 90 ASN A O 1
ATOM 716 N N . ALA A 1 99 ? 47.103 29.850 9.409 1.00 16.24 91 ALA A N 1
ATOM 717 C CA . ALA A 1 99 ? 47.442 29.566 7.989 1.00 17.09 91 ALA A CA 1
ATOM 718 C C . ALA A 1 99 ? 48.766 30.240 7.605 1.00 17.94 91 ALA A C 1
ATOM 719 O O . ALA A 1 99 ? 48.911 30.871 6.522 1.00 20.99 91 ALA A O 1
ATOM 721 N N . LYS A 1 100 ? 49.718 30.154 8.510 1.00 19.83 92 LYS A N 1
ATOM 722 C CA . LYS A 1 100 ? 50.950 30.936 8.418 1.00 20.13 92 LYS A CA 1
ATOM 723 C C . LYS A 1 100 ? 52.165 30.191 7.889 1.00 17.92 92 LYS A C 1
ATOM 724 O O . LYS A 1 100 ? 53.148 30.799 7.561 1.00 16.96 92 LYS A O 1
ATOM 730 N N . SER A 1 101 ? 52.083 28.883 7.736 1.00 16.60 93 SER A N 1
ATOM 731 C CA . SER A 1 101 ? 53.236 28.146 7.359 1.00 15.63 93 SER A CA 1
ATOM 732 C C . SER A 1 101 ? 52.769 26.935 6.600 1.00 15.22 93 SER A C 1
ATOM 733 O O . SER A 1 101 ? 51.569 26.524 6.742 1.00 15.28 93 SER A O 1
ATOM 736 N N . PRO A 1 102 ? 53.666 26.355 5.798 1.00 16.00 94 PRO A N 1
ATOM 737 C CA . PRO A 1 102 ? 53.295 25.109 5.095 1.00 16.57 94 PRO A CA 1
ATOM 738 C C . PRO A 1 102 ? 52.962 23.926 6.036 1.00 16.08 94 PRO A C 1
ATOM 739 O O . PRO A 1 102 ? 52.052 23.128 5.763 1.00 16.14 94 PRO A O 1
ATOM 743 N N . GLU A 1 103 ? 53.674 23.839 7.157 1.00 16.98 95 GLU A N 1
ATOM 744 C CA . GLU A 1 103 ? 53.394 22.847 8.183 1.00 17.67 95 GLU A CA 1
ATOM 745 C C . GLU A 1 103 ? 51.952 22.893 8.678 1.00 15.16 95 GLU A C 1
ATOM 746 O O . GLU A 1 103 ? 51.313 21.893 8.865 1.00 14.26 95 GLU A O 1
ATOM 748 N N . GLN A 1 104 ? 51.470 24.090 8.942 1.00 15.44 96 GLN A N 1
ATOM 749 C CA . GLN A 1 104 ? 50.103 24.298 9.368 1.00 15.06 96 GLN A CA 1
ATOM 750 C C . GLN A 1 104 ? 49.082 23.940 8.326 1.00 13.74 96 GLN A C 1
ATOM 751 O O . GLN A 1 104 ? 48.061 23.340 8.637 1.00 12.11 96 GLN A O 1
ATOM 757 N N . VAL A 1 105 ? 49.290 24.363 7.094 1.00 13.02 97 VAL A N 1
ATOM 758 C CA . VAL A 1 105 ? 48.330 24.002 6.026 1.00 13.21 97 VAL A CA 1
ATOM 759 C C . VAL A 1 105 ? 48.323 22.495 5.773 1.00 14.27 97 VAL A C 1
ATOM 760 O O . VAL A 1 105 ? 47.276 21.915 5.536 1.00 12.92 97 VAL A O 1
ATOM 764 N N . GLU A 1 106 ? 49.501 21.877 5.783 1.00 15.81 98 GLU A N 1
ATOM 765 C CA . GLU A 1 106 ? 49.632 20.433 5.509 1.00 17.60 98 GLU A CA 1
ATOM 766 C C . GLU A 1 106 ? 48.915 19.648 6.574 1.00 16.37 98 GLU A C 1
ATOM 767 O O . GLU A 1 106 ? 48.098 18.777 6.317 1.00 18.93 98 GLU A O 1
ATOM 773 N N . SER A 1 107 ? 49.136 20.048 7.805 1.00 17.74 99 SER A N 1
ATOM 774 C CA . SER A 1 107 ? 48.506 19.388 8.894 1.00 18.70 99 SER A CA 1
ATOM 775 C C . SER A 1 107 ? 46.961 19.500 8.823 1.00 17.20 99 SER A C 1
ATOM 776 O O . SER A 1 107 ? 46.266 18.516 8.981 1.00 16.56 99 SER A O 1
ATOM 779 N N . PHE A 1 108 ? 46.441 20.683 8.492 1.00 16.71 100 PHE A N 1
ATOM 780 C CA . PHE A 1 108 ? 44.978 20.919 8.330 1.00 14.10 100 PHE A CA 1
ATOM 781 C C . PHE A 1 108 ? 44.362 20.032 7.265 1.00 14.83 100 PHE A C 1
ATOM 782 O O . PHE A 1 108 ? 43.270 19.492 7.414 1.00 12.99 100 PHE A O 1
ATOM 790 N N . LEU A 1 109 ? 45.063 19.886 6.135 1.00 14.97 101 LEU A N 1
ATOM 791 C CA . LEU A 1 109 ? 44.544 19.110 5.040 1.00 14.12 101 LEU A CA 1
ATOM 792 C C . LEU A 1 109 ? 44.612 17.626 5.373 1.00 14.09 101 LEU A C 1
ATOM 793 O O . LEU A 1 109 ? 43.712 16.892 5.092 1.00 13.49 101 LEU A O 1
ATOM 798 N N . ALA A 1 110 ? 45.693 17.182 5.965 1.00 15.78 102 ALA A N 1
ATOM 799 C CA . ALA A 1 110 ? 45.779 15.793 6.457 1.00 16.16 102 ALA A CA 1
ATOM 800 C C . ALA A 1 110 ? 44.640 15.440 7.439 1.00 17.02 102 ALA A C 1
ATOM 801 O O . ALA A 1 110 ? 44.000 14.359 7.286 1.00 15.58 102 ALA A O 1
ATOM 803 N N . GLU A 1 111 ? 44.359 16.338 8.403 1.00 16.52 103 GLU A N 1
ATOM 804 C CA . GLU A 1 111 ? 43.273 16.156 9.366 1.00 16.48 103 GLU A CA 1
ATOM 805 C C . GLU A 1 111 ? 41.898 16.147 8.705 1.00 17.65 103 GLU A C 1
ATOM 806 O O . GLU A 1 111 ? 41.057 15.349 9.091 1.00 15.28 103 GLU A O 1
ATOM 808 N N . THR A 1 112 ? 41.711 16.952 7.650 1.00 17.43 104 THR A N 1
ATOM 809 C CA . THR A 1 112 ? 40.436 17.011 6.957 1.00 17.32 104 THR A CA 1
ATOM 810 C C . THR A 1 112 ? 40.197 15.852 5.999 1.00 17.54 104 THR A C 1
ATOM 811 O O . THR A 1 112 ? 39.040 15.452 5.825 1.00 17.20 104 THR A O 1
ATOM 815 N N . PHE A 1 113 ? 41.265 15.300 5.430 1.00 17.14 105 PHE A N 1
ATOM 816 C CA . PHE A 1 113 ? 41.136 14.263 4.396 1.00 17.83 105 PHE A CA 1
ATOM 817 C C . PHE A 1 113 ? 41.382 12.877 4.941 1.00 17.82 105 PHE A C 1
ATOM 818 O O . PHE A 1 113 ? 41.086 11.900 4.281 1.00 18.07 105 PHE A O 1
ATOM 826 N N . LYS A 1 114 ? 41.887 12.768 6.156 1.00 18.83 106 LYS A N 1
ATOM 827 C CA . LYS A 1 114 ? 41.958 11.444 6.844 1.00 20.55 106 LYS A CA 1
ATOM 828 C C . LYS A 1 114 ? 40.641 10.631 6.908 1.00 20.56 106 LYS A C 1
ATOM 829 O O . LYS A 1 114 ? 40.757 9.378 7.050 1.00 20.56 106 LYS A O 1
#

Foldseek 3Di:
DAEQQDPVSVQVVLQAQAKAKEWEAADVDVQQVQCVVPCVVVCVVVVVHHYYYYHCVRCVVCCVVVPQDDPGKMWMGHNRDTQFIRHSVQSRDPVSVNVRVVVRVD

Solvent-accessible surface area: 5716 Å² total; per-residue (Å²): 87,60,81,3,166,38,61,67,41,10,135,77,31,18,99,31,114,66,14,1,0,0,0,0,35,4,83,174,6,93,54,2,85,41,0,69,156,47,1,100,88,2,34,121,122,24,98,128,57,61,18,39,17,0,44,62,94,100,14,115,92,10,9,89,138,22,99,13,145,23,18,1,0,0,0,0,2,81,64,33,92,78,78,17,58,14,69,14,62,80,2,111,36,50,70,68,0,76,70,30,0,49,67,39,51,206

Sequence (106 aa):
MQSIKSNESFKSVINSDTPVIVKFEAGWCPDCRAMDLWIDDPIVEQYNDYQWYTVNRDELEDVVVENEVMGIPSLLVFKNGDKIAHLHSANAKSPEQVESFLAETFK

B-factor: mean 18.91, std 6.04, range [10.6, 55.83]

Nearest PDB structures (foldseek):
  4ruv-assembly1_A  TM=1.010E+00  e=2.740E-22  Staphylococcus aureus subsp. aureus NCTC 8325
  3f3q-assembly1_A  TM=9.231E-01  e=9.126E-10  Saccharomyces cerevisiae
  5jy5-assembly2_B  TM=9.218E-01  e=2.454E-08  Cryptococcus neoformans H99
  7vqw-assembly2_B  TM=8.442E-01  e=1.550E-07  synthetic construct
  7vql-assembly1_A  TM=8.102E-01  e=1.191E-07  synthetic construct

InterPro domains:
  IPR013766 Thioredoxin domain [PF00085] (6-92)
  IPR013766 Thioredoxin domain [PS51352] (1-106)
  IPR036249 Thioredoxin-like superfamily [SSF52833] (4-103)
  IPR050620 Thioredoxin H-type-like [PTHR10438] (2-93)

Radius of gyration: 12.47 Å; Cα contacts (8 Å, |Δi|>4): 176; chains: 1; bounding box: 28×32×23 Å

Secondary structure (DSSP, 8-state):
-EEP-SHHHHHHHHS-SS-EEEEEE-TT-HHHHHHHHHSHHHHHHTTTSEEEEEETTT-HHHHHHTT--SSSEEEEEETTEEEEEE-GGG-SSHHHHHHHHHHHH-

CATH classification: 3.40.30.10